Protein AF-A0A139SXI2-F1 (afdb_monomer_lite)

Structure (mmCIF, N/CA/C/O backbone):
data_AF-A0A139SXI2-F1
#
_entry.id   AF-A0A139SXI2-F1
#
loop_
_atom_site.group_PDB
_atom_site.id
_atom_site.type_symbol
_atom_site.label_atom_id
_atom_site.label_alt_id
_atom_site.label_comp_id
_atom_site.label_asym_id
_atom_site.label_entity_id
_atom_site.label_seq_id
_atom_site.pdbx_PDB_ins_code
_atom_site.Cartn_x
_atom_site.Cartn_y
_atom_site.Cartn_z
_atom_site.occupancy
_atom_site.B_iso_or_equiv
_atom_site.auth_seq_id
_atom_site.auth_comp_id
_atom_site.auth_asym_id
_atom_site.auth_atom_id
_atom_site.pdbx_PDB_model_num
ATOM 1 N N . MET A 1 1 ? 24.425 -4.359 3.110 1.00 68.88 1 MET A N 1
ATOM 2 C CA . MET A 1 1 ? 23.107 -4.452 2.445 1.00 68.88 1 MET A CA 1
ATOM 3 C C . MET A 1 1 ? 22.015 -4.290 3.490 1.00 68.88 1 MET A C 1
ATOM 5 O O . MET A 1 1 ? 22.194 -4.817 4.586 1.00 68.88 1 MET A O 1
ATOM 9 N N . PRO A 1 2 ? 20.944 -3.528 3.221 1.00 81.56 2 PRO A N 1
ATOM 10 C CA . PRO A 1 2 ? 19.817 -3.433 4.145 1.00 81.56 2 PRO A CA 1
ATOM 11 C C . PRO A 1 2 ? 19.201 -4.822 4.362 1.00 81.56 2 PRO A C 1
ATOM 13 O O . PRO A 1 2 ? 19.102 -5.610 3.424 1.00 81.56 2 PRO A O 1
ATOM 16 N N . LYS A 1 3 ? 18.828 -5.137 5.606 1.00 87.62 3 LYS A N 1
ATOM 17 C CA . LYS A 1 3 ? 18.211 -6.428 5.941 1.00 87.62 3 LYS A CA 1
ATOM 18 C C . LYS A 1 3 ? 16.824 -6.520 5.301 1.00 87.62 3 LYS A C 1
ATOM 20 O O . LYS A 1 3 ? 16.064 -5.550 5.336 1.00 87.62 3 LYS A O 1
ATOM 25 N N . LEU A 1 4 ? 16.504 -7.683 4.735 1.00 89.69 4 LEU A N 1
ATOM 26 C CA . LEU A 1 4 ? 15.174 -7.978 4.205 1.00 89.69 4 LEU A CA 1
ATOM 27 C C . LEU A 1 4 ? 14.126 -7.887 5.323 1.00 89.69 4 LEU A C 1
ATOM 29 O O . LEU A 1 4 ? 14.423 -8.088 6.503 1.00 89.69 4 LEU A O 1
ATOM 33 N N . LYS A 1 5 ? 12.890 -7.541 4.953 1.00 89.25 5 LYS A N 1
ATOM 34 C CA . LYS A 1 5 ? 11.778 -7.458 5.908 1.00 89.25 5 LYS A CA 1
ATOM 35 C C . LYS A 1 5 ? 11.484 -8.855 6.483 1.00 89.25 5 LYS A C 1
ATOM 37 O O . LYS A 1 5 ? 11.619 -9.825 5.742 1.00 89.25 5 LYS A O 1
ATOM 42 N N . PRO A 1 6 ? 10.997 -8.967 7.734 1.00 89.44 6 PRO A N 1
ATOM 43 C CA . PRO A 1 6 ? 10.750 -10.264 8.377 1.00 89.44 6 PRO A CA 1
ATOM 44 C C . PRO A 1 6 ? 9.834 -11.236 7.610 1.00 89.44 6 PRO A C 1
ATOM 46 O O . PRO A 1 6 ? 9.972 -12.436 7.780 1.00 89.44 6 PRO A O 1
ATOM 49 N N . ASN A 1 7 ? 8.935 -10.738 6.750 1.00 91.62 7 ASN A N 1
ATOM 50 C CA . ASN A 1 7 ? 7.999 -11.550 5.953 1.00 91.62 7 ASN A CA 1
ATOM 51 C C . ASN A 1 7 ? 8.365 -11.585 4.456 1.00 91.62 7 ASN A C 1
ATOM 53 O O . ASN A 1 7 ? 7.480 -11.646 3.604 1.00 91.62 7 ASN A O 1
ATOM 57 N N . HIS A 1 8 ? 9.641 -11.419 4.110 1.00 90.62 8 HIS A N 1
ATOM 58 C CA . HIS A 1 8 ? 10.073 -11.541 2.722 1.00 90.62 8 HIS A CA 1
ATOM 59 C C . HIS A 1 8 ? 10.080 -13.015 2.307 1.00 90.62 8 HIS A C 1
ATOM 61 O O . HIS A 1 8 ? 10.725 -13.833 2.955 1.00 90.62 8 HIS A O 1
ATOM 67 N N . ILE A 1 9 ? 9.371 -13.320 1.224 1.00 90.62 9 ILE A N 1
ATOM 68 C CA . ILE A 1 9 ? 9.392 -14.624 0.567 1.00 90.62 9 ILE A CA 1
ATOM 69 C C . ILE A 1 9 ? 10.261 -14.450 -0.674 1.00 90.62 9 ILE A C 1
ATOM 71 O O . ILE A 1 9 ? 9.952 -13.610 -1.523 1.00 90.62 9 ILE A O 1
ATOM 75 N N . SER A 1 10 ? 11.366 -15.183 -0.734 1.00 88.81 10 SER A N 1
ATOM 76 C CA . SER A 1 10 ? 12.170 -15.306 -1.947 1.00 88.81 10 SER A CA 1
ATOM 77 C C . SER A 1 10 ? 11.627 -16.482 -2.760 1.00 88.81 10 SER A C 1
ATOM 79 O O . SER A 1 10 ? 11.239 -17.475 -2.138 1.00 88.81 10 SER A O 1
ATOM 81 N N . PRO A 1 11 ? 11.575 -16.381 -4.097 1.00 93.12 11 PRO A N 1
ATOM 82 C CA . PRO A 1 11 ? 11.280 -17.531 -4.938 1.00 93.12 11 PRO A CA 1
ATOM 83 C C . PRO A 1 11 ? 12.203 -18.704 -4.604 1.00 93.12 11 PRO A C 1
ATOM 85 O O . PRO A 1 11 ? 13.382 -18.517 -4.293 1.00 93.12 11 PRO A O 1
ATOM 88 N N . THR A 1 12 ? 11.642 -19.904 -4.623 1.00 95.94 12 THR A N 1
ATOM 89 C CA . THR A 1 12 ? 12.419 -21.144 -4.610 1.00 95.94 12 THR A CA 1
ATOM 90 C C . THR A 1 12 ? 13.057 -21.387 -5.977 1.00 95.94 12 THR A C 1
ATOM 92 O O . THR A 1 12 ? 12.585 -20.864 -6.983 1.00 95.94 12 THR A O 1
ATOM 95 N N . ASP A 1 13 ? 14.085 -22.234 -6.040 1.00 95.75 13 ASP A N 1
ATOM 96 C CA . ASP A 1 13 ? 14.746 -22.579 -7.309 1.00 95.75 13 ASP A CA 1
ATOM 97 C C . ASP A 1 13 ? 13.764 -23.177 -8.340 1.00 95.75 13 ASP A C 1
ATOM 99 O O . ASP A 1 13 ? 13.894 -22.951 -9.543 1.00 95.75 13 ASP A O 1
ATOM 103 N N . GLU A 1 14 ? 12.757 -23.928 -7.875 1.00 95.31 14 GLU A N 1
ATOM 104 C CA . GLU A 1 14 ? 11.698 -24.488 -8.724 1.00 95.31 14 GLU A CA 1
ATOM 105 C C . GLU A 1 14 ? 10.776 -23.392 -9.278 1.00 95.31 14 GLU A C 1
ATOM 107 O O . GLU A 1 14 ? 10.449 -23.390 -10.467 1.00 95.31 14 GLU A O 1
ATOM 112 N N . GLU A 1 15 ? 10.391 -22.427 -8.441 1.00 94.50 15 GLU A N 1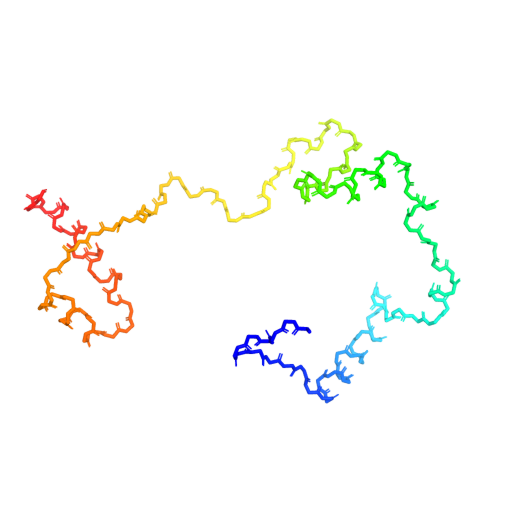
ATOM 113 C CA . GLU A 1 15 ? 9.593 -21.276 -8.869 1.00 94.50 15 GLU A CA 1
ATOM 114 C C . GLU A 1 15 ? 10.373 -20.377 -9.832 1.00 94.50 15 GLU A C 1
ATOM 116 O O . GLU A 1 15 ? 9.815 -19.943 -10.839 1.00 94.50 15 GLU A O 1
ATOM 121 N N . ASP A 1 16 ? 11.662 -20.146 -9.583 1.00 94.19 16 ASP A N 1
ATOM 122 C CA . ASP A 1 16 ? 12.533 -19.392 -10.488 1.00 94.19 16 ASP A CA 1
ATOM 123 C C . ASP A 1 16 ? 12.660 -20.086 -11.852 1.00 94.19 16 ASP A C 1
ATOM 125 O O . ASP A 1 16 ? 12.552 -19.432 -12.895 1.00 94.19 16 ASP A O 1
ATOM 129 N N . ALA A 1 17 ? 12.807 -21.416 -11.874 1.00 93.12 17 ALA A N 1
ATOM 130 C CA . ALA A 1 17 ? 12.813 -22.189 -13.114 1.00 93.12 17 ALA A CA 1
ATOM 131 C C . ALA A 1 17 ? 11.476 -22.079 -13.869 1.00 93.12 17 ALA A C 1
ATOM 133 O O . ALA A 1 17 ? 11.470 -21.917 -15.093 1.00 93.12 17 ALA A O 1
ATOM 134 N N . ALA A 1 18 ? 10.346 -22.113 -13.156 1.00 94.38 18 ALA A N 1
ATOM 135 C CA . ALA A 1 18 ? 9.020 -21.946 -13.747 1.00 94.38 18 ALA A CA 1
ATOM 136 C C . ALA A 1 18 ? 8.809 -20.531 -14.319 1.00 94.38 18 ALA A C 1
ATOM 138 O O . ALA A 1 18 ? 8.291 -20.390 -15.428 1.00 94.38 18 ALA A O 1
ATOM 139 N N . ILE A 1 19 ? 9.254 -19.488 -13.609 1.00 90.62 19 ILE A N 1
ATOM 140 C CA . ILE A 1 19 ? 9.215 -18.093 -14.076 1.00 90.62 19 ILE A CA 1
ATOM 141 C C . ILE A 1 19 ? 10.062 -17.934 -15.344 1.00 90.62 19 ILE A C 1
ATOM 143 O O . ILE A 1 19 ? 9.609 -17.335 -16.320 1.00 90.62 19 ILE A O 1
ATOM 147 N N . HIS A 1 20 ? 11.268 -18.506 -15.360 1.00 90.88 20 HIS A N 1
ATOM 148 C CA . HIS A 1 20 ? 12.153 -18.450 -16.521 1.00 90.88 20 HIS A CA 1
ATOM 149 C C . HIS A 1 20 ? 11.571 -19.194 -17.734 1.00 90.88 20 HIS A C 1
ATOM 151 O O . HIS A 1 20 ? 11.610 -18.686 -18.854 1.00 90.88 20 HIS A O 1
ATOM 157 N N . ALA A 1 21 ? 10.990 -20.381 -17.528 1.00 92.38 21 ALA A N 1
ATOM 158 C CA . ALA A 1 21 ? 10.330 -21.137 -18.592 1.00 92.38 21 ALA A CA 1
ATOM 159 C C . ALA A 1 21 ? 9.115 -20.391 -19.166 1.00 92.38 21 ALA A C 1
ATOM 161 O O . ALA A 1 21 ? 8.928 -20.369 -20.382 1.00 92.38 21 ALA A O 1
ATOM 162 N N . ALA A 1 22 ? 8.320 -19.740 -18.311 1.00 91.25 22 ALA A N 1
ATOM 163 C CA . ALA A 1 22 ? 7.198 -18.914 -18.745 1.00 91.25 22 ALA A CA 1
ATOM 164 C C . ALA A 1 22 ? 7.662 -17.706 -19.575 1.00 91.25 22 ALA A C 1
ATOM 166 O O . ALA A 1 22 ? 7.065 -17.427 -20.610 1.00 91.25 22 ALA A O 1
ATOM 167 N N . ALA A 1 23 ? 8.752 -17.042 -19.174 1.00 91.62 23 ALA A N 1
ATOM 168 C CA . ALA A 1 23 ? 9.339 -15.943 -19.943 1.00 91.62 23 ALA A CA 1
ATOM 169 C C . ALA A 1 23 ? 9.855 -16.398 -21.320 1.00 91.62 23 ALA A C 1
ATOM 171 O O . ALA A 1 23 ? 9.689 -15.689 -22.303 1.00 91.62 23 ALA A O 1
ATOM 172 N N . LEU A 1 24 ? 10.445 -17.595 -21.423 1.00 91.38 24 LEU A N 1
ATOM 173 C CA . LEU A 1 24 ? 10.874 -18.159 -22.712 1.00 91.38 24 LEU A CA 1
ATOM 174 C C . LEU A 1 24 ? 9.705 -18.511 -23.641 1.00 91.38 24 LEU A C 1
ATOM 176 O O . LEU A 1 24 ? 9.868 -18.492 -24.860 1.00 91.38 24 LEU A O 1
ATOM 180 N N . ALA A 1 25 ? 8.555 -18.880 -23.078 1.00 92.00 25 ALA A N 1
ATOM 181 C CA . ALA A 1 25 ? 7.364 -19.217 -23.848 1.00 92.00 25 ALA A CA 1
ATOM 182 C C . ALA A 1 25 ? 6.596 -17.978 -24.345 1.00 92.00 25 ALA A C 1
ATOM 184 O O . ALA A 1 25 ? 5.761 -18.124 -25.237 1.00 92.00 25 ALA A O 1
ATOM 185 N N . ASP A 1 26 ? 6.862 -16.793 -23.782 1.00 91.06 26 ASP A N 1
ATOM 186 C CA . ASP A 1 26 ? 6.245 -15.520 -24.159 1.00 91.06 26 ASP A CA 1
ATOM 187 C C . ASP A 1 26 ? 7.019 -14.849 -25.317 1.00 91.06 26 ASP A C 1
ATOM 189 O O . ASP A 1 26 ? 8.139 -14.369 -25.114 1.00 91.06 26 ASP A O 1
ATOM 193 N N . PRO A 1 27 ? 6.450 -14.779 -26.539 1.00 91.56 27 PRO A N 1
ATOM 194 C CA . PRO A 1 27 ? 7.122 -14.167 -27.685 1.00 91.56 27 PRO A CA 1
ATOM 195 C C . PRO A 1 27 ? 7.325 -12.654 -27.554 1.00 91.56 27 PRO A C 1
ATOM 197 O O . PRO A 1 27 ? 8.235 -12.113 -28.182 1.00 91.56 27 PRO A O 1
ATOM 200 N N . ASP A 1 28 ? 6.485 -11.970 -26.772 1.00 92.69 28 ASP A N 1
ATOM 201 C CA . ASP A 1 28 ? 6.518 -10.511 -26.637 1.00 92.69 28 ASP A CA 1
ATOM 202 C C . ASP A 1 28 ? 7.501 -10.056 -25.552 1.00 92.69 28 ASP A C 1
ATOM 204 O O . ASP A 1 28 ? 7.921 -8.895 -25.533 1.00 92.69 28 ASP A O 1
ATOM 208 N N . ASN A 1 29 ? 7.887 -10.960 -24.649 1.00 88.00 29 ASN A N 1
ATOM 209 C CA . ASN A 1 29 ? 8.761 -10.647 -23.526 1.00 88.00 29 ASN A CA 1
ATOM 210 C C . ASN A 1 29 ? 9.794 -11.755 -23.236 1.00 88.00 29 ASN A C 1
ATOM 212 O O . ASN A 1 29 ? 9.814 -12.313 -22.133 1.00 88.00 29 ASN A O 1
ATOM 216 N N . PRO A 1 30 ? 10.683 -12.059 -24.200 1.00 86.56 30 PRO A N 1
ATOM 217 C CA . PRO A 1 30 ? 11.745 -13.029 -23.987 1.00 86.56 30 PRO A CA 1
ATOM 218 C C . PRO A 1 30 ? 12.763 -12.525 -22.946 1.00 86.56 30 PRO A C 1
ATOM 220 O O . PRO A 1 30 ? 12.980 -11.314 -22.812 1.00 86.56 30 PRO A O 1
ATOM 223 N N . PRO A 1 31 ? 13.446 -13.432 -22.224 1.00 88.81 31 PRO A N 1
ATOM 224 C CA . PRO A 1 31 ? 14.524 -13.051 -21.320 1.00 88.81 31 PRO A CA 1
ATOM 225 C C . PRO A 1 31 ? 15.653 -12.337 -22.075 1.00 88.81 31 PRO A C 1
ATOM 227 O O . PRO A 1 31 ? 16.032 -12.722 -23.182 1.00 88.81 31 PRO A O 1
ATOM 230 N N . LEU A 1 32 ? 16.209 -11.293 -21.454 1.00 89.44 32 LEU A N 1
ATOM 231 C CA . LEU A 1 32 ? 17.332 -10.542 -22.013 1.00 89.44 32 LEU A CA 1
ATOM 232 C C . LEU A 1 32 ? 18.594 -11.408 -22.006 1.00 89.44 32 LEU A C 1
ATOM 234 O O . LEU A 1 32 ? 19.048 -11.838 -20.945 1.00 89.44 32 LEU A O 1
ATOM 238 N N . ASP A 1 33 ? 19.167 -11.632 -23.183 1.00 89.25 33 ASP A N 1
ATOM 239 C CA . ASP A 1 33 ? 20.342 -12.476 -23.370 1.00 89.25 33 ASP A CA 1
ATOM 240 C C . ASP A 1 33 ? 21.655 -11.671 -23.454 1.00 89.25 33 ASP A C 1
ATOM 242 O O . ASP A 1 33 ? 21.695 -10.439 -23.417 1.00 89.25 33 ASP A O 1
ATOM 246 N N . GLU A 1 34 ? 22.777 -12.382 -23.567 1.00 91.38 34 GLU A N 1
ATOM 247 C CA . GLU A 1 34 ? 24.110 -11.774 -23.672 1.00 91.38 34 GLU A CA 1
ATOM 248 C C . GLU A 1 34 ? 24.268 -10.929 -24.949 1.00 91.38 34 GLU A C 1
ATOM 250 O O . GLU A 1 34 ? 24.985 -9.925 -24.977 1.00 91.38 34 GLU A O 1
ATOM 255 N N . ALA A 1 35 ? 23.594 -11.319 -26.035 1.00 89.19 35 ALA A N 1
ATOM 256 C CA . ALA A 1 35 ? 23.642 -10.580 -27.288 1.00 89.19 35 ALA A CA 1
ATOM 257 C C . ALA A 1 35 ? 22.961 -9.211 -27.157 1.00 89.19 35 ALA A C 1
ATOM 259 O O . ALA A 1 35 ? 23.484 -8.224 -27.685 1.00 89.19 35 ALA A O 1
ATOM 260 N N . PHE A 1 36 ? 21.848 -9.138 -26.421 1.00 89.81 36 PHE A N 1
ATOM 261 C CA . PHE A 1 36 ? 21.192 -7.887 -26.065 1.00 89.81 36 PHE A CA 1
ATOM 262 C C . PHE A 1 36 ? 22.151 -6.963 -25.314 1.00 89.81 36 PHE A C 1
ATOM 264 O O . PHE A 1 36 ? 22.356 -5.827 -25.741 1.00 89.81 36 PHE A O 1
ATOM 271 N N . TRP A 1 37 ? 22.803 -7.450 -24.254 1.00 89.12 37 TRP A N 1
ATOM 272 C CA . TRP A 1 37 ? 23.710 -6.630 -23.441 1.00 89.12 37 TRP A CA 1
ATOM 273 C C . TRP A 1 37 ? 24.939 -6.150 -24.202 1.00 89.12 37 TRP A C 1
ATOM 275 O O . TRP A 1 37 ? 25.335 -4.995 -24.052 1.00 89.12 37 TRP A O 1
ATOM 285 N N . ARG A 1 38 ? 25.499 -6.987 -25.080 1.00 92.94 38 ARG A N 1
ATOM 286 C CA . ARG A 1 38 ? 26.611 -6.592 -25.955 1.00 92.94 38 ARG A CA 1
ATOM 287 C C . ARG A 1 38 ? 26.250 -5.418 -26.870 1.00 92.94 38 ARG A C 1
ATOM 289 O O . ARG A 1 38 ? 27.109 -4.594 -27.170 1.00 92.94 38 ARG A O 1
ATOM 296 N N . ASN A 1 39 ? 24.998 -5.350 -27.315 1.00 91.06 39 ASN A N 1
ATOM 297 C CA . ASN A 1 39 ? 24.506 -4.305 -28.213 1.00 91.06 39 ASN A CA 1
ATOM 298 C C . ASN A 1 39 ? 23.816 -3.144 -27.472 1.00 91.06 39 ASN A C 1
ATOM 300 O O . ASN A 1 39 ? 23.474 -2.133 -28.093 1.00 91.06 39 ASN A O 1
ATOM 304 N N . ALA A 1 40 ? 23.587 -3.276 -26.164 1.00 92.44 40 ALA A N 1
ATOM 305 C CA . ALA A 1 40 ? 22.895 -2.279 -25.369 1.00 92.44 40 ALA A CA 1
ATOM 306 C C . ALA A 1 40 ? 23.721 -0.988 -25.301 1.00 92.44 40 ALA A C 1
ATOM 308 O O . ALA A 1 40 ? 24.882 -0.972 -24.893 1.00 92.44 40 ALA A O 1
ATOM 309 N N . ARG A 1 41 ? 23.101 0.128 -25.688 1.00 94.06 41 ARG A N 1
ATOM 310 C CA . ARG A 1 41 ? 23.715 1.458 -25.615 1.00 94.06 41 ARG A CA 1
ATOM 311 C C . ARG A 1 41 ? 23.380 2.110 -24.275 1.00 94.06 41 ARG A C 1
ATOM 313 O O . ARG A 1 41 ? 22.235 2.018 -23.827 1.00 94.06 41 ARG A O 1
ATOM 320 N N . PRO A 1 42 ? 24.328 2.805 -23.626 1.00 93.19 42 PRO A N 1
ATOM 321 C CA . PRO A 1 42 ? 24.053 3.453 -22.354 1.00 93.19 42 PRO A CA 1
ATOM 322 C C . PRO A 1 42 ? 23.048 4.595 -22.534 1.00 93.19 42 PRO A C 1
ATOM 324 O O . PRO A 1 42 ? 23.062 5.316 -23.532 1.00 93.19 42 PRO A O 1
ATOM 327 N N . ALA A 1 43 ? 22.211 4.819 -21.518 1.00 92.25 43 ALA A N 1
ATOM 328 C CA . ALA A 1 43 ? 21.127 5.803 -21.580 1.00 92.25 43 ALA A CA 1
ATOM 329 C C . ALA A 1 43 ? 21.601 7.222 -21.953 1.00 92.25 43 ALA A C 1
ATOM 331 O O . ALA A 1 43 ? 20.895 7.931 -22.660 1.00 92.25 43 ALA A O 1
ATOM 332 N N . ARG A 1 44 ? 22.815 7.620 -21.548 1.00 93.19 44 ARG A N 1
ATOM 333 C CA . ARG A 1 44 ? 23.418 8.922 -21.895 1.00 93.19 44 ARG A CA 1
ATOM 334 C C . ARG A 1 44 ? 23.676 9.123 -23.395 1.00 93.19 44 ARG A C 1
ATOM 336 O O . ARG A 1 44 ? 23.795 10.257 -23.833 1.00 93.19 44 ARG A O 1
ATOM 343 N N . GLU A 1 45 ? 23.826 8.036 -24.152 1.00 92.81 45 GLU A N 1
ATOM 344 C CA . GLU A 1 45 ? 24.079 8.065 -25.600 1.00 92.81 45 GLU A CA 1
ATOM 345 C C . GLU A 1 45 ? 22.789 7.975 -26.419 1.00 92.81 45 GLU A C 1
ATOM 347 O O . GLU A 1 45 ? 22.781 8.320 -27.599 1.00 92.81 45 GLU A O 1
ATOM 352 N N . VAL A 1 46 ? 21.714 7.468 -25.813 1.00 93.50 46 VAL A N 1
ATOM 353 C CA . VAL A 1 46 ? 20.416 7.276 -26.471 1.00 93.50 46 VAL A CA 1
ATOM 354 C C . VAL A 1 46 ? 19.470 8.436 -26.172 1.00 93.50 46 VAL A C 1
ATOM 356 O O . VAL A 1 46 ? 18.738 8.876 -27.054 1.00 93.50 46 VAL A O 1
ATOM 359 N N . LEU A 1 47 ? 19.472 8.938 -24.936 1.00 89.25 47 LEU A N 1
ATOM 360 C CA . LEU A 1 47 ? 18.572 10.002 -24.509 1.00 89.25 47 LEU A CA 1
ATOM 361 C C . LEU A 1 47 ? 19.120 11.387 -24.880 1.00 89.25 47 LEU A C 1
ATOM 363 O O . LEU A 1 47 ? 20.329 11.613 -24.790 1.00 89.25 47 LEU A O 1
ATOM 367 N N . PRO A 1 48 ? 18.244 12.358 -25.207 1.00 94.94 48 PRO A N 1
ATOM 368 C CA . PRO A 1 48 ? 18.652 13.749 -25.349 1.00 94.94 48 PRO A CA 1
ATOM 369 C C . PRO A 1 48 ? 19.370 14.249 -24.081 1.00 94.94 48 PRO A C 1
ATOM 371 O O . PRO A 1 48 ? 18.906 13.952 -22.974 1.00 94.94 48 PRO A O 1
ATOM 374 N N . PRO A 1 49 ? 20.440 15.060 -24.192 1.00 89.19 49 PRO A N 1
ATOM 375 C CA . PRO A 1 49 ? 21.227 15.491 -23.032 1.00 89.19 49 PRO A CA 1
ATOM 376 C C . PRO A 1 49 ? 20.397 16.169 -21.935 1.00 89.19 49 PRO A C 1
ATOM 378 O O . PRO A 1 49 ? 20.599 15.907 -20.752 1.00 89.19 49 PRO A O 1
ATOM 381 N N . ALA A 1 50 ? 19.413 16.987 -22.324 1.00 87.31 50 ALA A N 1
ATOM 382 C CA . ALA A 1 50 ? 18.503 17.646 -21.389 1.00 87.31 50 ALA A CA 1
ATOM 383 C C . ALA A 1 50 ? 17.630 16.644 -20.609 1.00 87.31 50 ALA A C 1
ATOM 385 O O . ALA A 1 50 ? 17.409 16.816 -19.411 1.00 87.31 50 ALA A O 1
ATOM 386 N N . VAL A 1 51 ? 17.177 15.572 -21.268 1.00 86.75 51 VAL A N 1
ATOM 387 C CA . VAL A 1 51 ? 16.378 14.505 -20.648 1.00 86.75 51 VAL A CA 1
ATOM 388 C C . VAL A 1 51 ? 17.239 13.681 -19.695 1.00 86.75 51 VAL A C 1
ATOM 390 O O . VAL A 1 51 ? 16.838 13.445 -18.557 1.00 86.75 51 VAL A O 1
ATOM 393 N N . TYR A 1 52 ? 18.440 13.282 -20.122 1.00 88.06 52 TYR A N 1
ATOM 394 C CA . TYR A 1 52 ? 19.360 12.533 -19.267 1.00 88.06 52 TYR A CA 1
ATOM 395 C C . TYR A 1 52 ? 19.745 13.332 -18.012 1.00 88.06 52 TYR A C 1
ATOM 397 O O . TYR A 1 52 ? 19.710 12.799 -16.901 1.00 88.06 52 TYR A O 1
ATOM 405 N N . ALA A 1 53 ? 20.041 14.627 -18.167 1.00 87.25 53 ALA A N 1
ATOM 406 C CA . ALA A 1 53 ? 20.327 15.522 -17.048 1.00 87.25 53 ALA A CA 1
ATOM 407 C C . ALA A 1 53 ? 19.133 15.642 -16.087 1.00 87.25 53 ALA A C 1
ATOM 409 O O . ALA A 1 53 ? 19.317 15.569 -14.876 1.00 87.25 53 ALA A O 1
ATOM 410 N N . ALA A 1 54 ? 17.906 15.756 -16.604 1.00 85.31 54 ALA A N 1
ATOM 411 C CA . ALA A 1 54 ? 16.707 15.833 -15.773 1.00 85.31 54 ALA A CA 1
ATOM 412 C C . ALA A 1 54 ? 16.438 14.537 -14.985 1.00 85.31 54 ALA A C 1
ATOM 414 O O . ALA A 1 54 ? 16.065 14.606 -13.818 1.00 85.31 54 ALA A O 1
ATOM 415 N N . LEU A 1 55 ? 16.648 13.365 -15.595 1.00 83.81 55 LEU A N 1
ATOM 416 C CA . LEU A 1 55 ? 16.440 12.061 -14.947 1.00 83.81 55 LEU A CA 1
ATOM 417 C C . LEU A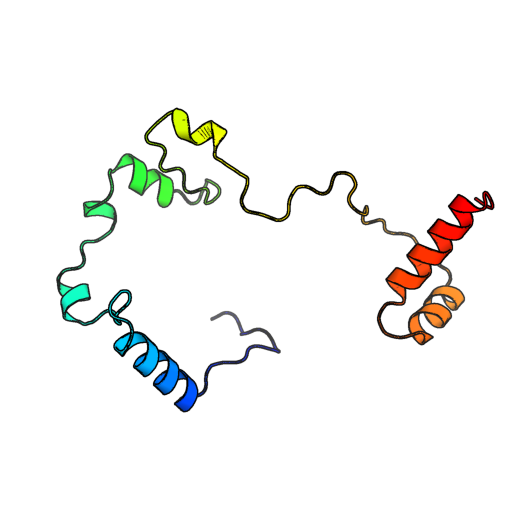 1 55 ? 17.508 11.725 -13.897 1.00 83.81 55 LEU A C 1
ATOM 419 O O . LEU A 1 55 ? 17.246 10.949 -12.980 1.00 83.81 55 LEU A O 1
ATOM 423 N N . THR A 1 56 ? 18.712 12.280 -14.034 1.00 86.31 56 THR A N 1
ATOM 424 C CA . THR A 1 56 ? 19.839 12.016 -13.121 1.00 86.31 56 THR A CA 1
ATOM 425 C C . THR A 1 56 ? 20.010 13.077 -12.031 1.00 86.31 56 THR A C 1
ATOM 427 O O . THR A 1 56 ? 20.795 12.881 -11.098 1.00 86.31 56 THR A O 1
ATOM 430 N N . ASP A 1 57 ? 19.244 14.167 -12.094 1.00 84.12 57 ASP A N 1
ATOM 431 C CA . ASP A 1 57 ? 19.199 15.221 -11.084 1.00 84.12 57 ASP A CA 1
ATOM 432 C C . ASP A 1 57 ? 18.493 14.735 -9.804 1.00 84.12 57 ASP A C 1
ATOM 434 O O . ASP A 1 57 ? 17.269 14.767 -9.672 1.00 84.12 57 ASP A O 1
ATOM 438 N N . LYS A 1 58 ? 19.288 14.302 -8.819 1.00 74.88 58 LYS A N 1
ATOM 439 C CA . LYS A 1 58 ? 18.814 13.799 -7.516 1.00 74.88 58 LYS A CA 1
ATOM 440 C C . LYS A 1 58 ? 18.123 14.859 -6.648 1.00 74.88 58 LYS A C 1
ATOM 442 O O . LYS A 1 58 ? 17.595 14.510 -5.594 1.00 74.88 58 LYS A O 1
ATOM 447 N N . SER A 1 59 ? 18.164 16.136 -7.038 1.00 76.56 59 SER A N 1
ATOM 448 C CA . SER A 1 59 ? 17.537 17.228 -6.283 1.00 76.56 59 SER A CA 1
ATOM 449 C C . SER A 1 59 ? 16.041 17.384 -6.574 1.00 76.56 59 SER A C 1
ATOM 451 O O . SER A 1 59 ? 15.328 18.021 -5.797 1.00 76.56 59 SER A O 1
ATOM 453 N N . LYS A 1 60 ? 15.543 16.783 -7.662 1.00 59.62 60 LYS A N 1
ATOM 454 C CA . LYS A 1 60 ? 14.140 16.870 -8.085 1.00 59.62 60 LYS A CA 1
ATOM 455 C C . LYS A 1 60 ? 13.400 15.565 -7.774 1.00 59.62 60 LYS A C 1
ATOM 457 O O . LYS A 1 60 ? 13.988 14.489 -7.884 1.00 59.62 60 LYS A O 1
ATOM 462 N N . PRO A 1 61 ? 12.110 15.614 -7.385 1.00 53.91 61 PRO A N 1
ATOM 463 C CA . PRO A 1 61 ? 11.329 14.396 -7.199 1.00 53.91 61 PRO A CA 1
ATOM 464 C C . PRO A 1 61 ? 11.268 13.636 -8.527 1.00 53.91 61 PRO A C 1
ATOM 466 O O . PRO A 1 61 ? 11.077 14.264 -9.567 1.00 53.91 61 PRO A O 1
ATOM 469 N N . ALA A 1 62 ? 11.408 12.305 -8.482 1.00 51.53 62 ALA A N 1
ATOM 470 C CA . ALA A 1 62 ? 11.411 11.391 -9.630 1.00 51.53 62 ALA A CA 1
ATOM 471 C C . ALA A 1 62 ? 10.058 11.367 -10.376 1.00 51.53 62 ALA A C 1
ATOM 473 O O . ALA A 1 62 ? 9.341 10.371 -10.395 1.00 51.53 62 ALA A O 1
ATOM 474 N N . THR A 1 63 ? 9.684 12.498 -10.965 1.00 45.38 63 THR A N 1
ATOM 475 C CA . THR A 1 63 ? 8.518 12.668 -11.825 1.00 45.38 63 THR A CA 1
ATOM 476 C C . THR A 1 63 ? 9.029 12.616 -13.254 1.00 45.38 63 THR A C 1
ATOM 478 O O . THR A 1 63 ? 9.544 13.604 -13.777 1.00 45.38 63 THR A O 1
ATOM 481 N N . ILE A 1 64 ? 8.935 11.442 -13.879 1.00 48.44 64 ILE A N 1
ATOM 482 C CA . ILE A 1 64 ? 9.297 11.257 -15.286 1.00 48.44 64 ILE A CA 1
ATOM 483 C C . ILE A 1 64 ? 8.311 12.071 -16.129 1.00 48.44 64 ILE A C 1
ATOM 485 O O . ILE A 1 64 ? 7.152 11.702 -16.287 1.00 48.44 64 ILE A O 1
ATOM 489 N N . THR A 1 65 ? 8.774 13.216 -16.626 1.00 44.56 65 THR A N 1
ATOM 490 C CA . THR A 1 65 ? 8.048 14.075 -17.566 1.00 44.56 65 THR A CA 1
ATOM 491 C C . THR A 1 65 ? 8.779 14.011 -18.901 1.00 44.56 65 THR A C 1
ATOM 493 O O . THR A 1 65 ? 9.683 14.802 -19.154 1.00 44.56 65 THR A O 1
ATOM 496 N N . LEU A 1 66 ? 8.421 13.046 -19.746 1.00 44.69 66 LEU A N 1
ATOM 497 C CA . LEU A 1 66 ? 8.658 13.159 -21.183 1.00 44.69 66 LEU A CA 1
ATOM 498 C C . LEU A 1 66 ? 7.360 13.712 -21.769 1.00 44.69 66 LEU A C 1
ATOM 500 O O . LEU A 1 66 ? 6.377 12.988 -21.875 1.00 44.69 66 LEU A O 1
ATOM 504 N N . VAL A 1 67 ? 7.322 15.015 -22.036 1.00 46.81 67 VAL A N 1
ATOM 505 C CA . VAL A 1 67 ? 6.175 15.668 -22.675 1.00 46.81 67 VAL A CA 1
ATOM 506 C C . VAL A 1 67 ? 6.619 16.102 -24.058 1.00 46.81 67 VAL A C 1
ATOM 508 O O . VAL A 1 67 ? 7.370 17.064 -24.202 1.00 46.81 67 VAL A O 1
ATOM 511 N N . THR A 1 68 ? 6.146 15.382 -25.064 1.00 47.09 68 THR A N 1
ATOM 512 C CA . THR A 1 68 ? 5.968 15.904 -26.415 1.00 47.09 68 THR A CA 1
ATOM 513 C C . THR A 1 68 ? 4.461 15.945 -26.641 1.00 47.09 68 THR A C 1
ATOM 515 O O . THR A 1 68 ? 3.814 14.908 -26.588 1.00 47.09 68 THR A O 1
ATOM 518 N N . ASP A 1 69 ? 3.940 17.155 -26.821 1.00 46.97 69 ASP A N 1
ATOM 519 C CA . ASP A 1 69 ? 2.555 17.534 -27.129 1.00 46.97 69 ASP A CA 1
ATOM 520 C C . ASP A 1 69 ? 1.571 17.898 -26.002 1.00 46.97 69 ASP A C 1
ATOM 522 O O . ASP A 1 69 ? 1.432 17.286 -24.944 1.00 46.97 69 ASP A O 1
ATOM 526 N N . GLU A 1 70 ? 0.855 18.984 -26.300 1.00 48.16 70 GLU A N 1
ATOM 527 C CA . GLU A 1 70 ? -0.095 19.723 -25.468 1.00 48.16 70 GLU A CA 1
ATOM 528 C C . GLU A 1 70 ? -1.426 18.969 -25.264 1.00 48.16 70 GLU A C 1
ATOM 530 O O . GLU A 1 70 ? -2.152 19.223 -24.300 1.00 48.16 70 GLU A O 1
ATOM 535 N N . GLN A 1 71 ? -1.726 17.992 -26.128 1.00 43.94 71 GLN A N 1
ATOM 536 C CA . GLN A 1 71 ? -3.002 17.266 -26.151 1.00 43.94 71 GLN A CA 1
ATOM 537 C C . GLN A 1 71 ? -3.145 16.202 -25.045 1.00 43.94 71 GLN A C 1
ATOM 539 O O . GLN A 1 71 ? -4.269 15.847 -24.679 1.00 43.94 71 GLN A O 1
ATOM 544 N N . ASP A 1 72 ? -2.043 15.740 -24.448 1.00 43.28 72 ASP A N 1
ATOM 545 C CA . ASP A 1 72 ? -2.073 14.704 -23.403 1.00 43.28 72 ASP A CA 1
ATOM 546 C C . ASP A 1 72 ? -2.328 15.237 -21.987 1.00 43.28 72 ASP A C 1
ATOM 548 O O . ASP A 1 72 ? -2.713 14.476 -21.092 1.00 43.28 72 ASP A O 1
ATOM 552 N N . ARG A 1 73 ? -2.235 16.557 -21.770 1.00 45.28 73 ARG A N 1
ATOM 553 C CA . ARG A 1 73 ? -2.555 17.179 -20.470 1.00 45.28 73 ARG A CA 1
ATOM 554 C C . ARG A 1 73 ? -3.988 16.897 -20.011 1.00 45.28 73 ARG A C 1
ATOM 556 O O . ARG A 1 73 ? -4.231 16.752 -18.817 1.00 45.28 73 ARG A O 1
ATOM 563 N N . ALA A 1 74 ? -4.933 16.775 -20.945 1.00 45.94 74 ALA A N 1
ATOM 564 C CA . ALA A 1 74 ? -6.337 16.493 -20.638 1.00 45.94 74 ALA A CA 1
ATOM 565 C C . ALA A 1 74 ? -6.607 15.008 -20.314 1.00 45.94 74 ALA A C 1
ATOM 567 O O . ALA A 1 74 ? -7.591 14.686 -19.647 1.00 45.94 74 ALA A O 1
ATOM 568 N N . ARG A 1 75 ? -5.736 14.092 -20.760 1.00 46.38 75 ARG A N 1
ATOM 569 C CA . ARG A 1 75 ? -5.872 12.636 -20.557 1.00 46.38 75 ARG A CA 1
ATOM 570 C C . ARG A 1 75 ? -5.106 12.120 -19.347 1.00 46.38 75 ARG A C 1
ATOM 572 O O . ARG A 1 75 ? -5.228 10.941 -19.012 1.00 46.38 75 ARG A O 1
ATOM 579 N N . GLN A 1 76 ? -4.377 13.001 -18.666 1.00 50.38 76 GLN A N 1
ATOM 580 C CA . GLN A 1 76 ? -3.533 12.715 -17.514 1.00 50.38 76 GLN A CA 1
ATOM 581 C C . GLN A 1 76 ? -4.378 12.415 -16.263 1.00 50.38 76 GLN A C 1
ATOM 583 O O . GLN A 1 76 ? -4.384 13.136 -15.264 1.00 50.38 76 GLN A O 1
ATOM 588 N N . LYS A 1 77 ? -5.139 11.316 -16.317 1.00 52.62 77 LYS A N 1
ATOM 589 C CA . LYS A 1 77 ? -5.757 10.700 -15.148 1.00 52.62 77 LYS A CA 1
ATOM 590 C C . LYS A 1 77 ? -4.616 10.331 -14.216 1.00 52.62 77 LYS A C 1
ATOM 592 O O . LYS A 1 77 ? -3.829 9.444 -14.520 1.00 52.62 77 LYS A O 1
ATOM 597 N N . ARG A 1 78 ? -4.526 11.044 -13.095 1.00 50.56 78 ARG A N 1
ATOM 598 C CA . ARG A 1 78 ? -3.660 10.724 -11.958 1.00 50.56 78 ARG A CA 1
ATOM 599 C C . ARG A 1 78 ? -3.779 9.221 -11.693 1.00 50.56 78 ARG A C 1
ATOM 601 O O . ARG A 1 78 ? -4.805 8.773 -11.188 1.00 50.56 78 ARG A O 1
ATOM 608 N N . THR A 1 79 ? -2.784 8.436 -12.090 1.00 54.16 79 THR A N 1
ATOM 609 C CA . THR A 1 79 ? -2.774 6.999 -11.823 1.00 54.16 79 THR A CA 1
ATOM 610 C C . THR A 1 79 ? -2.581 6.818 -10.321 1.00 54.16 79 THR A C 1
ATOM 612 O O . THR A 1 79 ? -1.544 7.177 -9.769 1.00 54.16 79 THR A O 1
ATOM 615 N N . GLY A 1 80 ? -3.632 6.349 -9.651 1.00 67.12 80 GLY A N 1
ATOM 616 C CA . GLY A 1 80 ? -3.735 6.202 -8.200 1.00 67.12 80 GLY A CA 1
ATOM 617 C C . GLY A 1 80 ? -5.200 6.055 -7.780 1.00 67.12 80 GLY A C 1
ATOM 618 O O . GLY A 1 80 ? -6.099 6.307 -8.584 1.00 67.12 80 GLY A O 1
ATOM 619 N N . ARG A 1 81 ? -5.461 5.638 -6.527 1.00 76.06 81 ARG A N 1
ATOM 620 C CA . ARG A 1 81 ? -6.828 5.627 -5.971 1.00 76.06 81 ARG A CA 1
ATOM 621 C C . ARG A 1 81 ? -7.448 7.009 -6.227 1.00 76.06 81 ARG A C 1
ATOM 623 O O . ARG A 1 81 ? -6.830 7.994 -5.811 1.00 76.06 81 ARG A O 1
ATOM 630 N 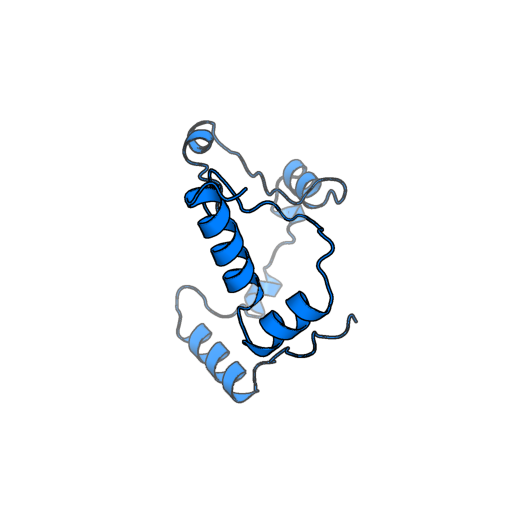N . PRO A 1 82 ? -8.625 7.096 -6.881 1.00 77.44 82 PRO A N 1
ATOM 631 C CA . PRO A 1 82 ? -9.318 8.361 -7.059 1.00 77.44 82 PRO A CA 1
ATOM 632 C C . PRO A 1 82 ? -9.356 9.119 -5.728 1.00 77.44 82 PRO A C 1
ATOM 634 O O . PRO A 1 82 ? -9.638 8.488 -4.702 1.00 77.44 82 PRO A O 1
ATOM 637 N N . PRO A 1 83 ? -9.027 10.423 -5.709 1.00 75.19 83 PRO A N 1
ATOM 638 C CA . PRO A 1 83 ? -9.059 11.211 -4.488 1.00 75.19 83 PRO A CA 1
ATOM 639 C C . PRO A 1 83 ? -10.398 11.007 -3.779 1.00 75.19 83 PRO A C 1
ATOM 641 O O . PRO A 1 83 ? -11.458 11.279 -4.341 1.00 75.19 83 PRO A O 1
ATOM 644 N N . VAL A 1 84 ? -10.357 10.465 -2.562 1.00 79.62 84 VAL A N 1
ATOM 645 C CA . VAL A 1 84 ? -11.565 10.271 -1.760 1.00 79.62 84 VAL A CA 1
ATOM 646 C C . VAL A 1 84 ? -12.026 11.655 -1.317 1.00 79.62 84 VAL A C 1
ATOM 648 O O . VAL A 1 84 ? -11.260 12.362 -0.667 1.00 79.62 84 VAL A O 1
ATOM 651 N N . ALA A 1 85 ? -13.256 12.040 -1.669 1.00 79.94 85 ALA A N 1
ATOM 652 C CA . ALA A 1 85 ? -13.785 13.383 -1.411 1.00 79.94 85 ALA A CA 1
ATOM 653 C C . ALA A 1 85 ? -13.776 13.764 0.081 1.00 79.94 85 ALA A C 1
ATOM 655 O O . ALA A 1 85 ? -13.584 14.928 0.419 1.00 79.94 85 ALA A O 1
ATOM 656 N N . ASN A 1 86 ? -13.941 12.785 0.975 1.00 83.44 86 ASN A N 1
ATOM 657 C CA . ASN A 1 86 ? -13.879 12.993 2.418 1.00 83.44 86 ASN A CA 1
ATOM 658 C C . ASN A 1 86 ? -13.098 11.850 3.097 1.00 83.44 86 ASN A C 1
ATOM 660 O O . ASN A 1 86 ? -13.685 10.823 3.449 1.00 83.44 86 ASN A O 1
ATOM 664 N N . PRO A 1 87 ? -11.761 11.954 3.211 1.00 85.88 87 PRO A N 1
ATOM 665 C CA . PRO A 1 87 ? -10.949 10.918 3.835 1.00 85.88 87 PRO A CA 1
ATOM 666 C C . PRO A 1 87 ? -11.118 10.925 5.360 1.00 85.88 87 PRO A C 1
ATOM 668 O O . PRO A 1 87 ? -11.271 11.980 5.980 1.00 85.88 87 PRO A O 1
ATOM 671 N N . LYS A 1 88 ? -11.011 9.745 5.986 1.00 86.81 88 LYS A N 1
ATOM 672 C CA . LYS A 1 88 ? -10.912 9.648 7.450 1.00 86.81 88 LYS A CA 1
ATOM 673 C C . LYS A 1 88 ? -9.704 10.456 7.925 1.00 86.81 88 LYS A C 1
ATOM 675 O O . LYS A 1 88 ? -8.601 10.284 7.405 1.00 86.81 88 LYS A O 1
ATOM 680 N N . ARG A 1 89 ? -9.906 11.329 8.912 1.00 87.75 89 ARG A N 1
ATOM 681 C CA . ARG A 1 89 ? -8.835 12.158 9.473 1.00 87.75 89 ARG A CA 1
ATOM 682 C C . ARG A 1 89 ? -8.119 11.373 10.577 1.00 87.75 89 ARG A C 1
ATOM 684 O O . ARG A 1 89 ? -8.783 10.973 11.531 1.00 87.75 89 ARG A O 1
ATOM 691 N N . PRO A 1 90 ? -6.797 11.136 10.488 1.00 86.69 90 PRO A N 1
ATOM 692 C CA . PRO A 1 90 ? -6.059 10.569 11.607 1.00 86.69 90 PRO A CA 1
ATOM 693 C C . PRO A 1 90 ? -6.055 11.592 12.746 1.00 86.69 90 PRO A C 1
ATOM 695 O O . PRO A 1 90 ? -5.676 12.745 12.555 1.00 86.69 90 PRO A O 1
ATOM 698 N N . THR A 1 91 ? -6.532 11.204 13.924 1.00 89.12 91 THR A N 1
ATOM 699 C CA . THR A 1 91 ? -6.563 12.068 15.110 1.00 89.12 91 THR A CA 1
ATOM 700 C C . THR A 1 91 ? -6.100 11.272 16.319 1.00 89.12 91 THR A C 1
ATOM 702 O O . THR A 1 91 ? -6.502 10.124 16.505 1.00 89.12 91 THR A O 1
ATOM 705 N N . THR A 1 92 ? -5.242 11.881 17.135 1.00 91.81 92 THR A N 1
ATOM 706 C CA . THR A 1 92 ? -4.724 11.277 18.364 1.00 91.81 92 THR A CA 1
ATOM 707 C C . THR A 1 92 ? -5.588 11.722 19.540 1.00 9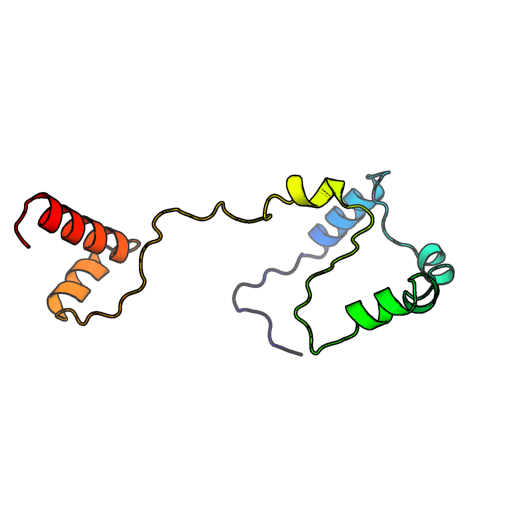1.81 92 THR A C 1
ATOM 709 O O . THR A 1 92 ? -5.499 12.870 19.965 1.00 91.81 92 THR A O 1
ATOM 712 N N . ILE A 1 93 ? -6.409 10.817 20.075 1.00 90.56 93 ILE A N 1
ATOM 713 C CA . ILE A 1 93 ? -7.196 11.028 21.301 1.00 90.56 93 ILE A CA 1
ATOM 714 C C . ILE A 1 93 ? -6.743 10.049 22.388 1.00 90.56 93 ILE A C 1
ATOM 716 O O . ILE A 1 93 ? -6.310 8.935 22.087 1.00 90.56 93 ILE A O 1
ATOM 720 N N . ARG A 1 94 ? -6.833 10.456 23.658 1.00 93.69 94 ARG A N 1
ATOM 721 C CA . ARG A 1 94 ? -6.583 9.572 24.805 1.00 93.69 94 ARG A CA 1
ATOM 722 C C . ARG A 1 94 ? -7.919 9.036 25.311 1.00 93.69 94 ARG A C 1
ATOM 724 O O . ARG A 1 94 ? -8.812 9.821 25.606 1.00 93.69 94 ARG A O 1
ATOM 731 N N . LEU A 1 95 ? -8.042 7.715 25.394 1.00 92.69 95 LEU A N 1
ATOM 732 C CA . LEU A 1 95 ? -9.219 7.013 25.907 1.00 92.69 95 LEU A CA 1
ATOM 733 C C . LEU A 1 95 ? -8.861 6.315 27.222 1.00 92.69 95 LEU A C 1
ATOM 735 O O . LEU A 1 95 ? -7.698 5.961 27.429 1.00 92.69 95 LEU A O 1
ATOM 739 N N . SER A 1 96 ? -9.848 6.113 28.094 1.00 96.31 96 SER A N 1
ATOM 740 C CA . SER A 1 96 ? -9.665 5.380 29.351 1.00 96.31 96 SER A CA 1
ATOM 741 C C . SER A 1 96 ? -9.185 3.940 29.097 1.00 96.31 96 SER A C 1
ATOM 743 O O . SER A 1 96 ? -9.621 3.329 28.114 1.00 96.31 96 SER A O 1
ATOM 745 N N . PRO A 1 97 ? -8.329 3.373 29.968 1.00 96.12 97 PRO A N 1
ATOM 746 C CA . PRO A 1 97 ? -7.759 2.035 29.779 1.00 96.12 97 PRO A CA 1
ATOM 747 C C . PRO A 1 97 ? -8.837 0.947 29.680 1.00 96.12 97 PRO A C 1
ATOM 749 O O . PRO A 1 97 ? -8.826 0.181 28.723 1.00 96.12 97 PRO A O 1
ATOM 752 N N . GLU A 1 98 ? -9.845 0.993 30.557 1.00 96.94 98 GLU A N 1
ATOM 753 C CA . GLU A 1 98 ? -11.003 0.080 30.573 1.00 96.94 98 GLU A CA 1
ATOM 754 C C . GLU A 1 98 ? -11.682 -0.033 29.193 1.00 96.94 98 GLU A C 1
ATOM 756 O O . GLU A 1 98 ? -12.055 -1.110 28.731 1.00 96.94 98 GLU A O 1
ATOM 761 N N . VAL A 1 99 ? -11.818 1.105 28.500 1.00 94.88 99 VAL A N 1
ATOM 762 C CA . VAL A 1 99 ? -12.455 1.187 27.180 1.00 94.88 99 VAL A CA 1
ATOM 763 C C . VAL A 1 99 ? -11.557 0.540 26.130 1.00 94.88 99 VAL A C 1
ATOM 765 O O . VAL A 1 99 ? -12.020 -0.265 25.324 1.00 94.88 99 VAL A O 1
ATOM 768 N N . ILE A 1 100 ? -10.263 0.866 26.134 1.00 94.88 100 ILE A N 1
ATOM 769 C CA . ILE A 1 100 ? -9.303 0.287 25.190 1.00 94.88 100 ILE A CA 1
ATOM 770 C C . ILE A 1 100 ? -9.224 -1.231 25.353 1.00 94.88 100 ILE A C 1
ATOM 772 O O . ILE A 1 100 ? -9.212 -1.937 24.344 1.00 94.88 100 ILE A O 1
ATOM 776 N N . ASP A 1 101 ? -9.205 -1.726 26.586 1.00 96.44 101 ASP A N 1
ATOM 777 C CA . ASP A 1 101 ? -9.096 -3.152 26.881 1.00 96.44 101 ASP A CA 1
ATOM 778 C C . ASP A 1 101 ? -10.355 -3.908 26.451 1.00 96.44 101 ASP A C 1
ATOM 780 O O . ASP A 1 101 ? -10.254 -4.901 25.724 1.00 96.44 101 ASP A O 1
ATOM 784 N N . ALA A 1 102 ? -11.541 -3.377 26.771 1.00 96.19 102 ALA A N 1
ATOM 785 C CA . ALA A 1 102 ? -12.813 -3.934 26.318 1.00 96.19 102 ALA A CA 1
ATOM 786 C C . ALA A 1 102 ? -12.886 -4.025 24.784 1.00 96.19 102 ALA A C 1
ATOM 788 O O . ALA A 1 102 ? -13.268 -5.059 24.231 1.00 96.19 102 ALA A O 1
ATOM 789 N N . PHE A 1 103 ? -12.463 -2.978 24.066 1.00 95.50 103 PHE A N 1
ATOM 790 C CA . PHE A 1 103 ? -12.455 -3.006 22.605 1.00 95.50 103 PHE A CA 1
ATOM 791 C C . PHE A 1 103 ? -11.374 -3.935 22.048 1.00 95.50 103 PHE A C 1
ATOM 793 O O . PHE A 1 103 ? -11.661 -4.698 21.126 1.00 95.50 103 PHE A O 1
ATOM 800 N N . ARG A 1 104 ? -10.153 -3.945 22.590 1.00 95.38 104 ARG A N 1
ATOM 801 C CA . ARG A 1 104 ? -9.083 -4.856 22.144 1.00 95.38 104 ARG A CA 1
ATOM 802 C C . ARG A 1 104 ? -9.458 -6.325 22.326 1.00 95.38 104 ARG A C 1
ATOM 804 O O . ARG A 1 104 ? -9.118 -7.127 21.455 1.00 95.38 104 ARG A O 1
ATOM 811 N N . ALA A 1 105 ? -10.206 -6.660 23.378 1.00 96.25 105 ALA A N 1
ATOM 812 C CA . ALA A 1 105 ? -10.740 -8.003 23.598 1.00 96.25 105 ALA A CA 1
ATOM 813 C C . ALA A 1 105 ? -11.671 -8.474 22.461 1.00 96.25 105 ALA A C 1
ATOM 815 O O . ALA A 1 105 ? -11.747 -9.668 22.187 1.00 96.25 105 ALA A O 1
ATOM 816 N N . THR A 1 106 ? -12.301 -7.554 21.712 1.00 93.56 106 THR A N 1
ATOM 817 C CA . THR A 1 106 ? -13.102 -7.887 20.511 1.00 93.56 106 THR A CA 1
ATOM 818 C C . THR A 1 106 ? -12.260 -8.335 19.304 1.00 93.56 106 THR A C 1
ATOM 820 O O . THR A 1 106 ? -12.798 -8.663 18.243 1.00 93.56 106 THR A O 1
ATOM 823 N N . GLY A 1 107 ? -10.930 -8.334 19.426 1.00 94.00 107 GLY A N 1
ATOM 824 C CA . GLY A 1 107 ? -10.005 -8.842 18.420 1.00 94.00 107 GLY A CA 1
ATOM 825 C C . GLY A 1 107 ? -9.806 -7.909 17.222 1.00 94.00 107 GLY A C 1
ATOM 826 O O . GLY A 1 107 ? -9.910 -6.681 17.308 1.00 94.00 107 GLY A O 1
ATOM 827 N N . ARG A 1 108 ? -9.472 -8.493 16.064 1.00 94.19 108 ARG A N 1
ATOM 828 C CA . ARG A 1 108 ? -9.188 -7.744 14.828 1.00 94.19 108 ARG A CA 1
ATOM 829 C C . ARG A 1 108 ? -10.365 -6.824 14.474 1.00 94.19 108 ARG A C 1
ATOM 831 O O . ARG A 1 108 ? -11.523 -7.236 14.529 1.00 94.19 108 ARG A O 1
ATOM 838 N N . GLY A 1 109 ? -10.057 -5.582 14.099 1.00 94.25 109 GLY A N 1
ATOM 839 C CA . GLY A 1 109 ? -11.062 -4.583 13.718 1.00 94.25 109 GLY A CA 1
ATOM 840 C C . GLY A 1 109 ? -11.660 -3.781 14.879 1.00 94.25 109 GLY A C 1
ATOM 841 O O . GLY A 1 109 ? -12.586 -3.008 14.646 1.00 94.25 109 GLY A O 1
ATOM 842 N N . TRP A 1 110 ? -11.133 -3.894 16.105 1.00 96.38 110 TRP A N 1
ATOM 843 C CA . TRP A 1 110 ? -11.635 -3.128 17.255 1.00 96.38 110 TRP A CA 1
ATOM 844 C C . TRP A 1 110 ? -11.644 -1.604 17.035 1.00 96.38 110 TRP A C 1
ATOM 846 O O . TRP A 1 110 ? -12.573 -0.930 17.468 1.00 9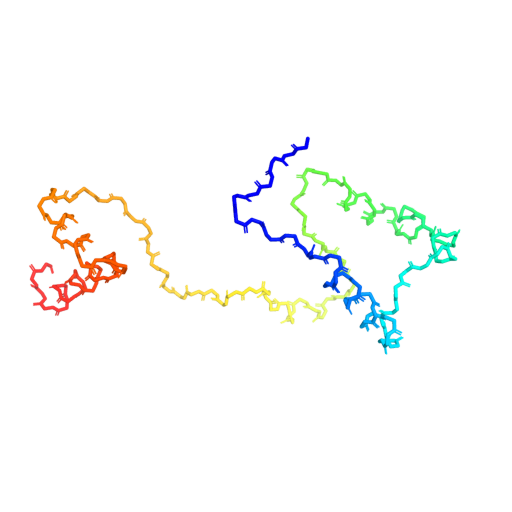6.38 110 TRP A O 1
ATOM 856 N N . GLN A 1 111 ? -10.672 -1.069 16.287 1.00 94.00 111 GLN A N 1
ATOM 857 C CA . GLN A 1 111 ? -10.628 0.350 15.902 1.00 94.00 111 GLN A CA 1
ATOM 858 C C . GLN A 1 111 ? -11.790 0.754 14.981 1.00 94.00 111 GLN A C 1
ATOM 860 O O . GLN A 1 111 ? -12.312 1.858 15.073 1.00 94.00 111 GLN A O 1
ATOM 865 N N . THR A 1 112 ? -12.222 -0.140 14.092 1.00 95.25 112 THR A N 1
ATOM 866 C CA . THR A 1 112 ? -13.389 0.101 13.235 1.00 95.25 112 THR A CA 1
ATOM 867 C C . THR A 1 112 ? -14.681 0.056 14.046 1.00 95.25 112 THR A C 1
ATOM 869 O O . THR A 1 112 ? -15.591 0.833 13.777 1.00 95.25 112 THR A O 1
ATOM 872 N N . ARG A 1 113 ? -14.756 -0.817 15.060 1.00 95.19 113 ARG A N 1
ATOM 873 C CA . ARG A 1 113 ? -15.926 -0.908 15.947 1.00 95.19 113 ARG A CA 1
ATOM 874 C C . ARG A 1 113 ? -16.098 0.345 16.801 1.00 95.19 113 ARG A C 1
ATOM 876 O O . ARG A 1 113 ? -17.211 0.847 16.896 1.00 95.19 113 ARG A O 1
ATOM 883 N N . ILE A 1 114 ? -15.015 0.873 17.376 1.00 94.81 114 ILE A N 1
ATOM 884 C CA . ILE A 1 114 ? -15.101 2.109 18.168 1.00 94.81 114 ILE A CA 1
ATOM 885 C C . ILE A 1 114 ? -15.460 3.323 17.295 1.00 94.81 114 ILE A C 1
ATOM 887 O O . ILE A 1 114 ? -16.287 4.129 17.702 1.00 94.81 114 ILE A O 1
ATOM 891 N N . ASP A 1 115 ? -14.934 3.414 16.067 1.00 94.38 115 ASP A N 1
ATOM 892 C CA . ASP A 1 115 ? -15.324 4.444 15.086 1.00 94.38 115 ASP A CA 1
ATOM 893 C C . ASP A 1 115 ? -16.822 4.365 14.740 1.00 94.38 115 ASP A C 1
ATOM 895 O O . ASP A 1 115 ? -17.512 5.382 14.713 1.00 94.38 115 ASP A O 1
ATOM 899 N N . ALA A 1 116 ? -17.356 3.154 14.544 1.00 95.44 116 ALA A N 1
ATOM 900 C CA . ALA A 1 116 ? -18.780 2.949 14.283 1.00 95.44 116 ALA A CA 1
ATOM 901 C C . ALA A 1 116 ? -19.665 3.374 15.466 1.00 95.44 116 ALA A C 1
ATOM 903 O O . ALA A 1 116 ? -20.676 4.037 15.241 1.00 95.44 116 ALA A O 1
ATOM 904 N N . LEU A 1 117 ? -19.262 3.051 16.702 1.00 94.81 117 LEU A N 1
ATOM 905 C CA . LEU A 1 117 ? -19.983 3.451 17.913 1.00 94.81 117 LEU A CA 1
ATOM 906 C C . LEU A 1 117 ? -20.005 4.979 18.076 1.00 94.81 117 LEU A C 1
ATOM 908 O O . LEU A 1 117 ? -21.048 5.559 18.368 1.00 94.81 117 LEU A O 1
ATOM 912 N N . LEU A 1 118 ? -18.865 5.643 17.858 1.00 93.50 118 LEU A N 1
ATOM 913 C CA . LEU A 1 118 ? -18.781 7.104 17.923 1.00 93.50 118 LEU A CA 1
ATOM 914 C C . LEU A 1 118 ? -19.650 7.762 16.847 1.00 93.50 118 LEU A C 1
ATOM 916 O O . LEU A 1 118 ? -20.330 8.747 17.122 1.00 93.50 118 LEU A O 1
ATOM 920 N N . ARG A 1 119 ? -19.678 7.196 15.636 1.00 94.62 119 ARG A N 1
ATOM 921 C CA . ARG A 1 119 ? -20.540 7.678 14.552 1.00 94.62 119 ARG A CA 1
ATOM 922 C C . ARG A 1 119 ? -22.024 7.536 14.894 1.00 94.62 119 ARG A C 1
ATOM 924 O O . ARG A 1 119 ? -22.780 8.469 14.651 1.00 94.62 119 ARG A O 1
ATOM 931 N N . GLU A 1 120 ? -22.432 6.401 15.459 1.00 96.31 120 GLU A N 1
ATOM 932 C CA . GLU A 1 120 ? -23.811 6.174 15.905 1.00 96.31 120 GLU A CA 1
ATOM 933 C C . GLU A 1 120 ? -24.220 7.168 17.001 1.00 96.31 120 GLU A C 1
ATOM 935 O O . GLU A 1 120 ? -25.314 7.721 16.951 1.00 96.31 120 GLU A O 1
ATOM 940 N N . ALA A 1 121 ? -23.332 7.451 17.958 1.00 95.88 121 ALA A N 1
ATOM 941 C CA . ALA A 1 121 ? -23.602 8.423 19.015 1.00 95.88 121 ALA A CA 1
ATOM 942 C C . ALA A 1 121 ? -23.841 9.843 18.466 1.00 95.88 121 ALA A C 1
ATOM 944 O O . ALA A 1 121 ? -24.738 10.532 18.952 1.00 95.88 121 ALA A O 1
ATOM 945 N N . VAL A 1 122 ? -23.088 10.248 17.434 1.00 96.50 122 VAL A N 1
ATOM 946 C CA . VAL A 1 122 ? -23.282 11.523 16.716 1.00 96.50 122 VAL A CA 1
ATOM 947 C C . VA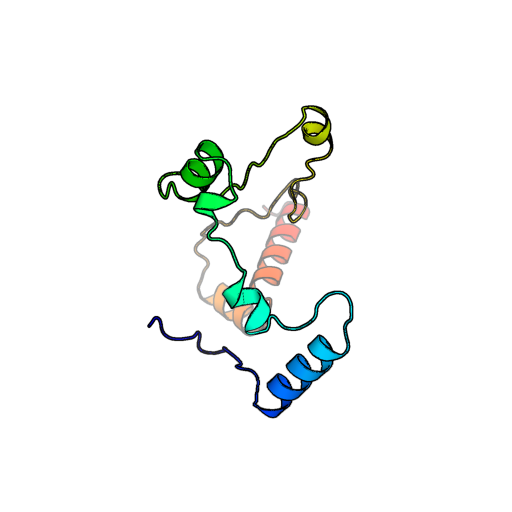L A 1 122 ? -24.590 11.520 15.923 1.00 96.50 122 VAL A C 1
ATOM 949 O O . VAL A 1 122 ? -25.335 12.491 15.959 1.00 96.50 122 VAL A O 1
ATOM 952 N N . GLU A 1 123 ? -24.909 10.419 15.241 1.00 95.44 123 GLU A N 1
ATOM 953 C CA . GLU A 1 123 ? -26.159 10.267 14.481 1.00 95.44 123 GLU A CA 1
ATOM 954 C C . GLU A 1 123 ? -27.400 10.316 15.388 1.00 95.44 123 GLU A C 1
ATOM 956 O O . GLU A 1 123 ? -28.427 10.879 15.018 1.00 95.44 123 GLU A O 1
ATOM 961 N N . GLN A 1 124 ? -27.285 9.786 16.606 1.00 95.69 124 GLN A N 1
ATOM 962 C CA . GLN A 1 124 ? -28.332 9.811 17.629 1.00 95.69 124 GLN A CA 1
ATOM 963 C C . GLN A 1 124 ? -28.355 11.110 18.455 1.00 95.69 124 GLN A C 1
ATOM 965 O O . GLN A 1 124 ? -29.184 11.229 19.356 1.00 95.69 124 GLN A O 1
ATOM 970 N N . GLY A 1 125 ? -27.457 12.068 18.188 1.00 94.75 125 GLY A N 1
ATOM 971 C CA . GLY A 1 125 ? -27.400 13.357 18.886 1.00 94.75 125 GLY A CA 1
ATOM 972 C C . GLY A 1 125 ? -27.056 13.259 20.375 1.00 94.75 125 GLY A C 1
ATOM 973 O O . GLY A 1 125 ? -27.473 14.103 21.164 1.00 94.75 125 GLY A O 1
ATOM 974 N N . ARG A 1 126 ? -26.332 12.210 20.790 1.00 92.50 126 ARG A N 1
ATOM 975 C CA . ARG A 1 126 ? -25.840 12.060 22.175 1.00 92.50 126 ARG A CA 1
ATOM 976 C C . ARG A 1 126 ? -24.568 12.867 22.446 1.00 92.50 126 ARG A C 1
ATOM 978 O O . ARG A 1 126 ? -24.123 12.932 23.591 1.00 92.50 126 ARG A O 1
ATOM 985 N N . VAL A 1 127 ? -23.987 13.422 21.387 1.00 81.25 127 VAL A N 1
ATOM 986 C CA . VAL A 1 127 ? -22.772 14.241 21.323 1.00 81.25 127 VAL A CA 1
ATOM 987 C C . VAL A 1 127 ? -22.940 15.308 20.257 1.00 81.25 127 VAL A C 1
ATOM 989 O O . VAL A 1 127 ? -23.709 15.056 19.301 1.00 81.25 127 VAL A O 1
#

pLDDT: mean 83.75, std 16.26, range [43.28, 96.94]

Secondary structure (DSSP, 8-state):
-PPPPTTPPPPPHHHHHHHHHHHHH-TTSPPP-HHHHHHPPPHHHHS-HHHHHHHH-TTS---------GGGGGT---SSSPPPSSPPPP------HHHHHHHHHT-TTHHHHHHHHHHHHHHTT--

Foldseek 3Di:
DDDDDPPDDDDDPVRVVVVQVVLCVDPVRHDQDPVNVVPDDDPCVVDDVVLVCVCPPPVDPNDNDPDDDPVCVVVCPPPDDPPDPDDDDDDDDDDDPVLVVVLCVVPPCSVVVVVVVVVVCVVVVVD

Sequence (127 aa):
MPKLKPNHISPTDEEDAAIHAAALADPDNPPLDEAFWRNARPAREVLPPAVYAALTDKSKPATITLVTDEQDRARQKRTGRPPVANPKRPTTIRLSPEVIDAFRATGRGWQTRIDALLREAVEQGRV

Organism: NCBI:txid1680762

Radius of gyration: 26.4 Å; chains: 1; bounding box: 55×44×59 Å

InterPro domains:
  IPR025528 BrnA antitoxin of type II toxin-antitoxin system [PF14384] (28-122)